Protein AF-G7V870-F1 (afdb_monomer)

Foldseek 3Di:
DDDPCDPPWQKFWFWDPDAQIKIKIKTADQAAAEAEAEDPPCVVVSVLLVVLLVVLCVVVVGNYMHMYIHDNNYDSVRSSVRSNVRVVSSVVVVVVVDD

Nearest PDB structures (foldseek):
  5vit-assembly1_C  TM=7.569E-01  e=1.916E-03  Pseudomonas protegens Pf-5
  8csq-assembly1_G  TM=5.555E-01  e=7.897E-03  Homo sapiens
  7nqh-assembly1_AI  TM=4.938E-01  e=9.579E-03  Sus scrofa
  6yef-assembly1_i  TM=5.066E-01  e=2.862E-02  Staphylococcus aureus subsp. aureus NCTC 8325
  5xyi-assembly1_Q  TM=4.964E-01  e=6.197E-02  Trichomonas vaginalis

Solvent-accessible surface area (backbone atoms only — not comparable to full-atom values): 5537 Å² total; per-residue (Å²): 134,82,79,81,78,62,92,84,58,51,66,22,69,22,71,40,88,47,85,54,29,33,28,23,38,24,28,62,43,81,50,77,45,78,46,76,45,60,61,91,90,43,61,73,56,47,56,48,51,53,49,50,49,51,51,45,38,60,75,69,67,50,76,20,31,42,35,40,38,39,39,50,71,40,51,72,69,56,49,48,53,24,48,54,49,6,49,51,46,28,53,52,63,66,61,69,83,73,127

InterPro domains:
  IPR023439 Malonate decarboxylase/citrate lyase acyl carrier protein [PF06857] (11-89)

Structure (mmCIF, N/CA/C/O backbone):
data_AF-G7V870-F1
#
_entry.id   AF-G7V870-F1
#
loop_
_atom_site.group_PDB
_atom_site.id
_atom_site.type_symbol
_atom_site.label_atom_id
_atom_site.label_alt_id
_atom_site.label_comp_id
_atom_site.label_asym_id
_atom_site.label_entity_id
_atom_site.label_seq_id
_atom_site.pdbx_PDB_ins_code
_atom_site.Cartn_x
_atom_site.Cartn_y
_atom_site.Cartn_z
_atom_site.occupancy
_atom_site.B_iso_or_equiv
_atom_site.auth_seq_id
_atom_site.auth_comp_id
_atom_site.auth_asym_id
_atom_site.auth_atom_id
_atom_site.pdbx_PDB_model_num
ATOM 1 N N . MET A 1 1 ? 17.468 -7.890 16.868 1.00 38.72 1 MET A N 1
ATOM 2 C CA . MET A 1 1 ? 16.732 -6.758 16.272 1.00 38.72 1 MET A CA 1
ATOM 3 C C . MET A 1 1 ? 15.2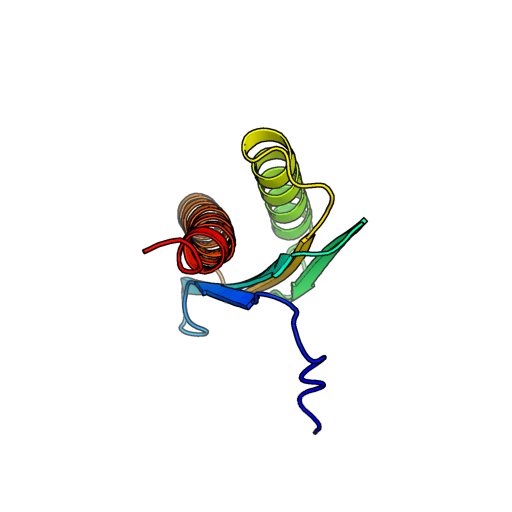62 -7.076 16.409 1.00 38.72 1 MET A C 1
ATOM 5 O O . MET A 1 1 ? 1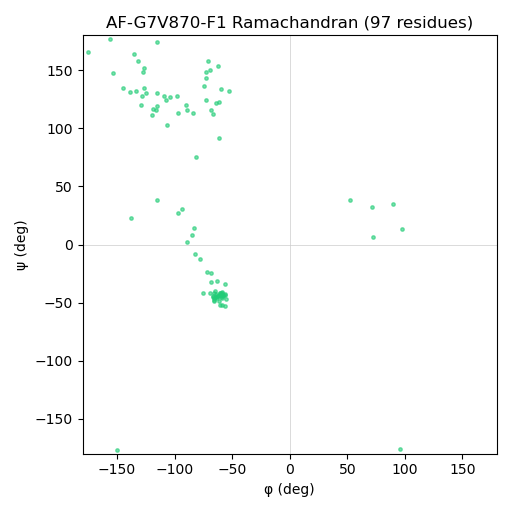4.767 -7.975 15.743 1.00 38.72 1 MET A O 1
ATOM 9 N N . GLU A 1 2 ? 14.663 -6.467 17.425 1.00 38.22 2 GLU A N 1
ATOM 10 C CA . GLU A 1 2 ? 13.347 -6.779 17.978 1.00 38.22 2 GLU A CA 1
ATOM 11 C C . GLU A 1 2 ? 12.230 -6.602 16.950 1.00 38.22 2 GLU A C 1
ATOM 13 O O . GLU A 1 2 ? 12.023 -5.511 16.418 1.00 38.22 2 GLU A O 1
ATOM 18 N N . ARG A 1 3 ? 11.479 -7.681 16.715 1.00 45.34 3 ARG A N 1
ATOM 19 C CA . ARG A 1 3 ? 10.103 -7.564 16.249 1.00 45.34 3 ARG A CA 1
ATOM 20 C C . ARG A 1 3 ? 9.332 -6.920 17.398 1.00 45.34 3 ARG A C 1
ATOM 22 O O . ARG A 1 3 ? 9.248 -7.484 18.484 1.00 45.34 3 ARG A O 1
ATOM 29 N N . LYS A 1 4 ? 8.872 -5.685 17.206 1.00 40.81 4 LYS A N 1
ATOM 30 C CA . LYS A 1 4 ? 7.907 -5.070 18.118 1.00 40.81 4 LYS A CA 1
ATOM 31 C C . LYS A 1 4 ? 6.527 -5.583 17.733 1.00 40.81 4 LYS A C 1
ATOM 33 O O . LYS A 1 4 ? 5.753 -4.881 17.088 1.00 40.81 4 LYS A O 1
ATOM 38 N N . ASP A 1 5 ? 6.269 -6.835 18.095 1.00 45.38 5 ASP A N 1
ATOM 39 C CA . ASP A 1 5 ? 4.939 -7.427 18.118 1.00 45.38 5 ASP A CA 1
ATOM 40 C C . ASP A 1 5 ? 4.106 -6.623 19.125 1.00 45.38 5 ASP A C 1
ATOM 42 O O . ASP A 1 5 ? 4.148 -6.836 20.337 1.00 45.38 5 ASP A O 1
ATOM 46 N N . THR A 1 6 ? 3.423 -5.597 18.621 1.00 49.09 6 THR A N 1
ATOM 47 C CA . THR A 1 6 ? 2.439 -4.859 19.407 1.00 49.09 6 THR A CA 1
ATOM 48 C C . THR A 1 6 ? 1.228 -5.783 19.537 1.00 49.09 6 THR A C 1
ATOM 50 O O . THR A 1 6 ? 0.738 -6.271 18.515 1.00 49.09 6 THR A O 1
ATOM 53 N N . PRO A 1 7 ? 0.766 -6.091 20.759 1.00 49.34 7 PRO A N 1
ATOM 54 C CA . PRO A 1 7 ? -0.293 -7.066 20.958 1.00 49.34 7 PRO A CA 1
ATOM 55 C C . PRO A 1 7 ? -1.605 -6.505 20.392 1.00 49.34 7 PRO A C 1
ATOM 57 O O . PRO A 1 7 ? -2.115 -5.509 20.899 1.00 49.34 7 PRO A O 1
ATOM 60 N N . ASN A 1 8 ? -2.133 -7.175 19.360 1.00 48.50 8 ASN A N 1
ATOM 61 C CA . ASN A 1 8 ? -3.442 -6.989 18.710 1.00 48.50 8 ASN A CA 1
ATOM 62 C C . ASN A 1 8 ? -3.535 -6.155 17.412 1.00 48.50 8 ASN A C 1
ATOM 64 O O . ASN A 1 8 ? -4.642 -5.841 16.979 1.00 48.50 8 ASN A O 1
ATOM 68 N N . SER A 1 9 ? -2.426 -5.841 16.739 1.00 59.16 9 SER A N 1
ATOM 69 C CA . SER A 1 9 ? -2.490 -5.262 15.387 1.00 59.16 9 SER A CA 1
ATOM 70 C C . SER A 1 9 ? -2.632 -6.382 14.354 1.00 59.16 9 SER A C 1
ATOM 72 O O . SER A 1 9 ? -1.699 -7.164 14.187 1.00 59.16 9 SER A O 1
ATOM 74 N N . VAL A 1 10 ? -3.768 -6.489 13.655 1.00 76.88 10 VAL A N 1
ATOM 75 C CA . VAL A 1 10 ? -3.890 -7.442 12.537 1.00 76.88 10 VAL A CA 1
ATOM 76 C C . VAL A 1 10 ? -2.900 -7.023 11.454 1.00 76.88 10 VAL A C 1
ATOM 78 O O . VAL A 1 10 ? -2.928 -5.879 10.991 1.00 76.88 10 VAL A O 1
ATOM 81 N N . THR A 1 11 ? -1.987 -7.929 11.106 1.00 86.19 11 THR A N 1
ATOM 82 C CA . THR A 1 11 ? -0.919 -7.689 10.135 1.00 86.19 11 THR A CA 1
ATOM 83 C C . THR A 1 11 ? -0.915 -8.791 9.092 1.00 86.19 11 THR A C 1
ATOM 85 O O . THR A 1 11 ? -0.798 -9.961 9.445 1.00 86.19 11 THR A O 1
ATOM 88 N N . ALA A 1 12 ? -0.938 -8.425 7.816 1.00 89.56 12 ALA A N 1
ATOM 89 C CA . ALA A 1 12 ? -0.853 -9.370 6.714 1.00 89.56 12 ALA A CA 1
ATOM 90 C C . ALA A 1 12 ? 0.265 -8.992 5.745 1.00 89.56 12 ALA A C 1
ATOM 92 O O . ALA A 1 12 ? 0.621 -7.824 5.581 1.00 89.56 12 ALA A O 1
ATOM 93 N N . GLN A 1 13 ? 0.818 -10.005 5.081 1.00 90.81 13 GLN A N 1
ATOM 94 C CA . GLN A 1 13 ? 1.905 -9.846 4.121 1.00 90.81 13 GLN A CA 1
ATOM 95 C C . GLN A 1 13 ? 1.567 -10.510 2.785 1.00 90.81 13 GLN A C 1
ATOM 97 O O . GLN A 1 13 ? 0.846 -11.515 2.716 1.00 90.81 13 GLN A O 1
ATOM 102 N N . SER A 1 14 ? 2.088 -9.937 1.703 1.00 90.38 14 SER A N 1
ATOM 103 C CA . SER A 1 14 ? 1.927 -10.440 0.342 1.00 90.38 14 SER A CA 1
ATOM 104 C C . SER A 1 14 ? 3.186 -10.198 -0.483 1.00 90.38 14 SER A C 1
ATOM 106 O O . SER A 1 14 ? 3.724 -9.095 -0.482 1.00 90.38 14 SER A O 1
ATOM 108 N N . GLY A 1 15 ? 3.612 -11.222 -1.224 1.00 87.44 15 GLY A N 1
ATOM 109 C CA . GLY A 1 15 ? 4.800 -11.185 -2.080 1.00 87.44 15 GLY A CA 1
ATOM 110 C C . GLY A 1 15 ? 6.054 -11.737 -1.411 1.00 87.44 15 GLY A C 1
ATOM 111 O O . GLY A 1 15 ? 5.997 -12.275 -0.302 1.00 87.44 15 GLY A O 1
ATOM 112 N N . THR A 1 16 ? 7.179 -11.646 -2.114 1.00 84.25 16 THR A N 1
ATOM 113 C CA . THR A 1 16 ? 8.487 -12.131 -1.650 1.00 84.25 16 THR A CA 1
ATOM 114 C C . THR A 1 16 ? 9.580 -11.100 -1.932 1.00 84.25 16 THR A C 1
ATOM 116 O O . THR A 1 16 ? 9.399 -10.166 -2.706 1.00 84.25 16 THR A O 1
ATOM 119 N N . LEU A 1 17 ? 10.736 -11.256 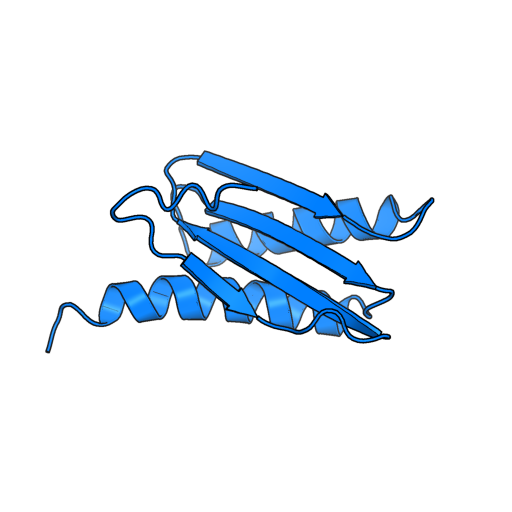-1.279 1.00 80.75 17 LEU A N 1
ATOM 120 C CA . LEU A 1 17 ? 11.934 -10.441 -1.542 1.00 80.75 17 LEU A CA 1
ATOM 121 C C . LEU A 1 17 ? 12.750 -10.957 -2.739 1.00 80.75 17 LEU A C 1
ATOM 123 O O . LEU A 1 17 ? 13.912 -10.586 -2.909 1.00 80.75 17 LEU A O 1
ATOM 127 N N . GLU A 1 18 ? 12.171 -11.841 -3.549 1.00 81.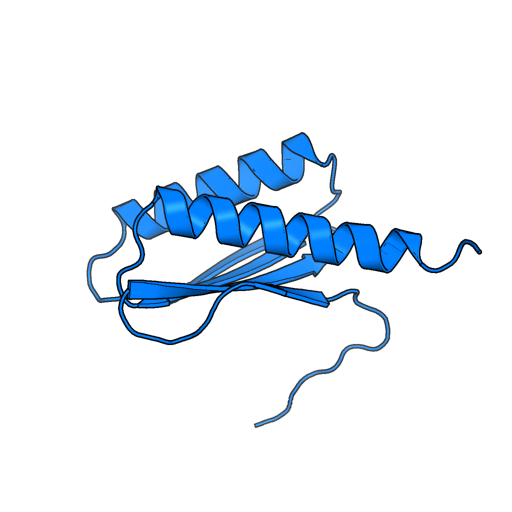31 18 GLU A N 1
ATOM 128 C CA . GLU A 1 18 ? 12.833 -12.366 -4.736 1.00 81.31 18 GLU A CA 1
ATOM 129 C C . GLU A 1 18 ? 12.945 -11.300 -5.831 1.00 81.31 18 GLU A C 1
ATOM 131 O O . GLU A 1 18 ? 12.224 -10.301 -5.854 1.00 81.31 18 GLU A O 1
ATOM 136 N N . SER A 1 19 ? 13.893 -11.502 -6.747 1.00 74.94 19 SER A N 1
ATOM 137 C CA . SER A 1 19 ? 14.102 -10.587 -7.867 1.00 74.94 19 SER A CA 1
ATOM 138 C C . SER A 1 19 ? 12.833 -10.488 -8.717 1.00 74.94 19 SER A C 1
ATOM 140 O O . SER A 1 19 ? 12.262 -11.510 -9.091 1.00 74.94 19 SER A O 1
ATOM 142 N N . SER A 1 20 ? 12.434 -9.264 -9.076 1.00 77.00 20 SER A N 1
ATOM 143 C CA . SER A 1 20 ? 11.203 -8.962 -9.831 1.00 77.00 20 SER A CA 1
ATOM 144 C C . SER A 1 20 ? 9.882 -9.123 -9.061 1.00 77.00 20 SER A C 1
ATOM 146 O O . SER A 1 20 ? 8.818 -8.970 -9.667 1.00 77.00 20 SER A O 1
ATOM 148 N N . ASP A 1 21 ? 9.916 -9.388 -7.752 1.00 83.00 21 ASP A N 1
ATOM 149 C CA . ASP A 1 21 ? 8.737 -9.327 -6.876 1.00 83.00 21 ASP A CA 1
ATOM 150 C C . ASP A 1 21 ? 8.910 -8.216 -5.820 1.00 83.00 21 ASP A C 1
ATOM 152 O O . ASP A 1 21 ? 9.936 -7.526 -5.754 1.00 83.00 21 ASP A O 1
ATOM 156 N N . CYS A 1 22 ? 7.855 -7.977 -5.045 1.00 86.69 22 CYS A N 1
ATOM 157 C CA . CYS A 1 22 ? 7.849 -6.971 -3.995 1.00 86.69 22 CYS A CA 1
ATOM 158 C C . CYS A 1 22 ? 7.141 -7.520 -2.760 1.00 86.69 22 CYS A C 1
ATOM 160 O O . CYS A 1 22 ? 6.015 -8.020 -2.842 1.00 86.69 22 CYS A O 1
ATOM 162 N N . LEU A 1 23 ? 7.772 -7.369 -1.601 1.00 89.75 23 LEU A N 1
ATOM 163 C CA . LEU A 1 23 ? 7.181 -7.753 -0.330 1.00 89.75 23 LEU A CA 1
ATOM 164 C C . LEU A 1 23 ? 6.394 -6.574 0.237 1.00 89.75 23 LEU A C 1
ATOM 166 O O . LEU A 1 23 ? 6.964 -5.541 0.594 1.00 89.75 23 LEU A O 1
ATOM 170 N N . VAL A 1 24 ? 5.083 -6.754 0.347 1.00 91.69 24 VAL A N 1
ATOM 171 C CA . VAL A 1 24 ? 4.169 -5.777 0.927 1.00 91.69 24 VAL A CA 1
ATOM 172 C C . VAL A 1 24 ? 3.672 -6.282 2.271 1.00 91.69 24 VAL A C 1
ATOM 174 O O . VAL A 1 24 ? 3.146 -7.389 2.368 1.00 91.69 24 VAL A O 1
ATOM 177 N N . THR A 1 25 ? 3.796 -5.446 3.293 1.00 91.31 25 THR A N 1
ATOM 178 C CA . THR A 1 25 ? 3.255 -5.679 4.633 1.00 91.31 25 THR A CA 1
ATOM 179 C C . THR A 1 25 ? 2.205 -4.624 4.916 1.00 91.31 25 THR A C 1
ATOM 181 O O . THR A 1 25 ? 2.470 -3.441 4.727 1.00 91.31 25 THR A O 1
ATOM 184 N N . CYS A 1 26 ? 1.030 -5.039 5.373 1.00 90.94 26 CYS A N 1
ATOM 185 C CA . CYS A 1 26 ? -0.062 -4.155 5.749 1.00 90.94 26 CYS A CA 1
ATOM 186 C C . CYS A 1 26 ? -0.505 -4.452 7.179 1.00 90.94 26 CYS A C 1
ATOM 188 O O . CYS A 1 26 ? -0.820 -5.599 7.497 1.00 90.94 26 CYS A O 1
ATOM 190 N N . SER A 1 27 ? -0.623 -3.412 7.996 1.00 89.06 27 SER A N 1
ATOM 191 C CA . SER A 1 27 ? -1.179 -3.484 9.348 1.00 89.06 27 SER A CA 1
ATOM 192 C C . SER A 1 27 ? -2.297 -2.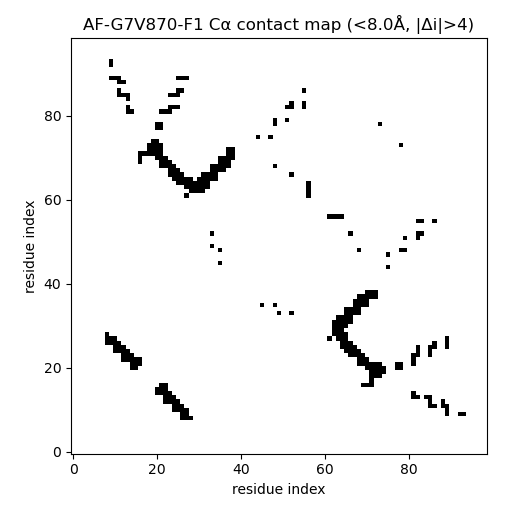460 9.508 1.00 89.06 27 SER A C 1
ATOM 194 O O . SER A 1 27 ? -2.132 -1.312 9.099 1.00 89.06 27 SER A O 1
ATOM 196 N N . LEU A 1 28 ? -3.428 -2.839 10.102 1.00 86.75 28 LEU A N 1
ATOM 197 C CA . LEU A 1 28 ? -4.514 -1.886 10.367 1.00 86.75 28 LEU A CA 1
ATOM 198 C C . LEU A 1 28 ? -4.160 -0.956 11.535 1.00 86.75 28 LEU A C 1
ATOM 200 O O . LEU A 1 28 ? -3.652 -1.409 12.559 1.00 86.75 28 LEU A O 1
ATOM 204 N N . GLN A 1 29 ? -4.442 0.340 11.386 1.00 87.75 29 GLN A N 1
ATOM 205 C CA . GLN A 1 29 ? -4.240 1.352 12.431 1.00 87.75 29 GLN A CA 1
ATOM 206 C C . GLN A 1 29 ? -5.161 2.568 12.220 1.00 87.75 29 GLN A C 1
ATOM 208 O O . GLN A 1 29 ? -5.890 2.642 11.235 1.00 87.75 29 GLN A O 1
ATOM 213 N N . ASP A 1 30 ? -5.142 3.548 13.124 1.00 84.06 30 ASP A N 1
ATOM 214 C CA . ASP A 1 30 ? -6.007 4.736 13.026 1.00 84.06 30 ASP A CA 1
ATOM 215 C C . ASP A 1 30 ? -5.528 5.802 12.023 1.00 84.06 30 ASP A C 1
ATOM 217 O O . ASP A 1 30 ? -6.286 6.714 11.703 1.00 84.06 30 ASP A O 1
ATOM 221 N N . HIS A 1 31 ? -4.294 5.711 11.517 1.00 88.00 31 HIS A N 1
ATOM 222 C CA . HIS A 1 31 ? -3.717 6.682 10.578 1.00 88.00 31 HIS A CA 1
ATOM 223 C C . HIS A 1 31 ? -3.052 6.004 9.374 1.00 88.00 31 HIS A C 1
ATOM 225 O O . HIS A 1 31 ? -2.721 4.824 9.408 1.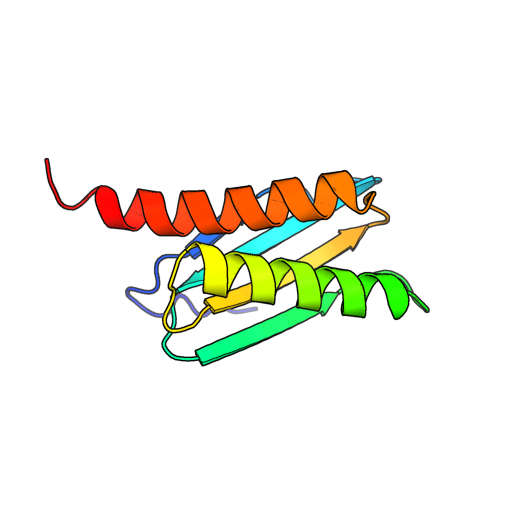00 88.00 31 HIS A O 1
ATOM 231 N N . LEU A 1 32 ? -2.891 6.727 8.267 1.00 88.62 32 LEU A N 1
ATOM 232 C CA . LEU A 1 32 ? -2.213 6.206 7.082 1.00 88.62 32 LEU A CA 1
ATOM 233 C C . LEU A 1 32 ? -0.716 6.505 7.156 1.00 88.62 32 LEU A C 1
ATOM 235 O O . LEU A 1 32 ? -0.328 7.670 7.170 1.00 88.62 32 LEU A O 1
ATOM 239 N N . GLU A 1 33 ? 0.108 5.465 7.137 1.00 91.62 33 GLU A N 1
ATOM 240 C CA . GLU A 1 33 ? 1.562 5.577 7.078 1.00 91.62 33 GLU A CA 1
ATOM 241 C C . GLU A 1 33 ? 2.102 4.616 6.015 1.00 91.62 33 GLU A C 1
ATOM 243 O O . GLU A 1 33 ? 1.681 3.462 5.926 1.00 91.62 33 GLU A O 1
ATOM 248 N N . ILE A 1 34 ? 2.981 5.124 5.150 1.00 90.94 34 ILE A N 1
ATOM 249 C CA . ILE A 1 34 ? 3.477 4.403 3.976 1.00 90.94 34 ILE A CA 1
ATOM 250 C C . ILE A 1 34 ? 4.998 4.471 3.990 1.00 90.94 34 ILE A C 1
ATOM 252 O O . ILE A 1 34 ? 5.577 5.554 3.933 1.00 90.94 34 ILE A O 1
ATOM 256 N N . GLU A 1 35 ? 5.642 3.311 4.039 1.00 91.06 35 GLU A N 1
ATOM 257 C CA . GLU A 1 35 ? 7.094 3.185 4.021 1.00 91.06 35 GLU A CA 1
ATOM 258 C C . GLU A 1 35 ? 7.525 2.437 2.757 1.00 91.06 35 GLU A C 1
ATOM 260 O O . GLU A 1 35 ? 7.207 1.263 2.572 1.00 91.06 35 GLU A O 1
ATOM 265 N N . TYR A 1 36 ? 8.257 3.113 1.873 1.00 89.31 36 TYR A N 1
ATOM 266 C CA . TYR A 1 36 ? 8.768 2.524 0.636 1.00 89.31 36 TYR A CA 1
ATOM 267 C C . TYR A 1 36 ? 10.277 2.297 0.732 1.00 89.31 36 TYR A C 1
ATOM 269 O O . TYR A 1 36 ? 11.047 3.232 0.956 1.00 89.31 36 TYR A O 1
ATOM 277 N N . LYS A 1 37 ? 10.697 1.053 0.513 1.00 88.69 37 LYS A N 1
ATOM 278 C CA . LYS A 1 37 ? 12.090 0.620 0.400 1.00 88.69 37 LYS A CA 1
ATOM 279 C C . LYS A 1 37 ? 12.277 0.019 -0.982 1.00 88.69 37 LYS A C 1
ATOM 281 O O . LYS A 1 37 ? 11.733 -1.038 -1.265 1.00 88.69 37 LYS A O 1
ATOM 286 N N . GLY A 1 38 ? 13.039 0.678 -1.838 1.00 83.75 38 GLY A N 1
ATOM 287 C CA . GLY A 1 38 ? 13.299 0.192 -3.188 1.00 83.75 38 GLY A CA 1
ATOM 288 C C . GLY A 1 38 ? 14.665 0.635 -3.697 1.00 83.75 38 GLY A C 1
ATOM 289 O O . GLY A 1 38 ? 15.415 1.268 -2.948 1.00 83.75 38 GLY A O 1
ATOM 290 N N . PRO A 1 39 ? 14.996 0.309 -4.956 1.00 78.06 39 PRO A N 1
ATOM 291 C CA . PRO A 1 39 ? 16.273 0.670 -5.559 1.00 78.06 39 PRO A CA 1
ATOM 292 C C . PRO A 1 39 ? 16.474 2.192 -5.645 1.00 78.06 39 PRO A C 1
ATOM 294 O O . PRO A 1 39 ? 15.515 2.965 -5.736 1.00 78.06 39 PRO A O 1
ATOM 297 N N . ASP A 1 40 ? 17.738 2.624 -5.649 1.00 66.19 40 ASP A N 1
ATOM 298 C CA . ASP A 1 40 ? 18.119 4.028 -5.820 1.00 66.19 40 ASP A CA 1
ATOM 299 C C . ASP A 1 40 ? 17.475 4.642 -7.080 1.00 66.19 40 ASP A C 1
ATOM 301 O O . ASP A 1 40 ? 17.562 4.082 -8.174 1.00 66.19 40 ASP A O 1
ATOM 305 N N . LYS A 1 41 ? 16.872 5.834 -6.929 1.00 67.06 41 LYS A N 1
ATOM 306 C CA . LYS A 1 41 ? 16.151 6.603 -7.974 1.00 67.06 41 LYS A CA 1
ATOM 307 C C . LYS A 1 41 ? 14.798 6.025 -8.415 1.00 67.06 41 LYS A C 1
ATOM 309 O O . LYS A 1 41 ? 14.378 6.200 -9.558 1.00 67.06 41 LYS A O 1
ATOM 314 N N . ALA A 1 42 ? 14.088 5.380 -7.497 1.00 74.94 42 ALA A N 1
ATOM 315 C CA . ALA A 1 42 ? 12.738 4.865 -7.705 1.00 74.94 42 ALA A CA 1
ATOM 316 C C . ALA A 1 42 ? 11.617 5.840 -7.266 1.00 74.94 42 ALA A C 1
ATOM 318 O O . ALA A 1 42 ? 10.549 5.390 -6.856 1.00 74.94 42 ALA A O 1
ATOM 319 N N . ASP A 1 43 ? 11.809 7.165 -7.340 1.00 80.75 43 ASP A N 1
ATOM 320 C CA . ASP A 1 43 ? 10.810 8.151 -6.878 1.00 80.75 43 ASP A CA 1
ATOM 321 C C . ASP A 1 43 ? 9.437 7.972 -7.546 1.00 80.75 43 ASP A C 1
ATOM 323 O O . ASP A 1 43 ? 8.419 7.940 -6.860 1.00 80.75 43 ASP A O 1
ATOM 327 N N . LEU A 1 44 ? 9.412 7.721 -8.859 1.00 81.25 44 LEU A N 1
ATOM 328 C CA . LEU A 1 44 ? 8.174 7.452 -9.604 1.00 81.25 44 LEU A CA 1
ATOM 329 C C . LEU A 1 44 ? 7.455 6.177 -9.134 1.00 81.25 44 LEU A C 1
ATOM 331 O O . LEU A 1 44 ? 6.231 6.082 -9.226 1.00 81.25 44 LEU A O 1
ATOM 335 N N . LEU A 1 45 ? 8.206 5.172 -8.672 1.00 81.19 45 LEU A N 1
ATOM 336 C CA . LEU A 1 45 ? 7.636 3.944 -8.111 1.00 81.19 45 LEU A CA 1
ATOM 337 C C . LEU A 1 45 ? 7.086 4.206 -6.712 1.00 81.19 45 LEU A C 1
ATOM 339 O O . LEU A 1 45 ? 5.973 3.770 -6.431 1.00 81.19 45 LEU A O 1
ATOM 343 N N . ARG A 1 46 ? 7.809 4.970 -5.881 1.00 85.50 46 ARG A N 1
ATOM 344 C CA . ARG A 1 46 ? 7.330 5.406 -4.563 1.00 85.50 46 ARG A CA 1
ATOM 345 C C . ARG A 1 46 ? 6.005 6.153 -4.686 1.00 85.50 46 ARG A C 1
ATOM 347 O O . ARG A 1 46 ? 5.033 5.752 -4.057 1.00 85.50 46 ARG A O 1
ATOM 354 N N . GLU A 1 47 ? 5.942 7.173 -5.542 1.00 88.38 47 GLU A N 1
ATOM 355 C CA . GLU A 1 47 ? 4.728 7.975 -5.744 1.00 88.38 47 GLU A CA 1
ATOM 356 C C . GLU A 1 47 ? 3.546 7.113 -6.211 1.00 88.38 47 GLU A C 1
ATOM 358 O O . GLU A 1 47 ? 2.427 7.246 -5.712 1.00 88.38 47 GLU A O 1
ATOM 363 N N . ARG A 1 48 ? 3.795 6.174 -7.133 1.00 87.19 48 ARG A N 1
ATOM 364 C CA . ARG A 1 48 ? 2.777 5.214 -7.581 1.00 87.19 48 ARG A CA 1
ATOM 365 C C . ARG A 1 48 ? 2.320 4.291 -6.461 1.00 87.19 48 ARG A C 1
ATOM 367 O O . ARG A 1 48 ? 1.122 4.064 -6.331 1.00 87.19 48 ARG A O 1
ATOM 374 N N . ALA A 1 49 ? 3.245 3.754 -5.672 1.00 88.56 49 ALA A N 1
ATOM 375 C CA . ALA A 1 49 ? 2.920 2.867 -4.567 1.00 88.56 49 ALA A CA 1
ATOM 376 C C . ALA A 1 49 ? 2.071 3.599 -3.520 1.00 88.56 49 ALA A C 1
ATOM 378 O O . ALA A 1 49 ? 1.034 3.088 -3.105 1.00 88.56 49 ALA A O 1
ATOM 379 N N . GLU A 1 50 ? 2.441 4.834 -3.175 1.00 90.56 50 GLU A N 1
ATOM 380 C CA . GLU A 1 50 ? 1.654 5.692 -2.292 1.00 90.56 50 GLU A CA 1
ATOM 381 C C . GLU A 1 50 ? 0.242 5.939 -2.831 1.00 90.56 50 GLU A C 1
ATOM 383 O O . GLU A 1 50 ? -0.731 5.854 -2.079 1.00 90.56 50 GLU A O 1
ATOM 388 N N . GLN A 1 51 ? 0.114 6.222 -4.131 1.00 92.00 51 GLN A N 1
ATOM 389 C CA . GLN A 1 51 ? -1.186 6.417 -4.762 1.00 92.00 51 GLN A CA 1
ATOM 390 C C . GLN A 1 51 ? -2.042 5.148 -4.672 1.00 92.00 51 GLN A C 1
ATOM 392 O O . GLN A 1 51 ? -3.181 5.219 -4.217 1.00 92.00 51 GLN A O 1
ATOM 397 N N . ILE A 1 52 ? -1.482 3.987 -5.021 1.00 91.50 52 ILE A N 1
ATOM 398 C CA . ILE A 1 52 ? -2.182 2.698 -4.968 1.00 91.50 52 ILE A CA 1
ATOM 399 C C . ILE A 1 52 ? -2.648 2.387 -3.542 1.00 91.50 52 ILE A C 1
ATOM 401 O O . ILE A 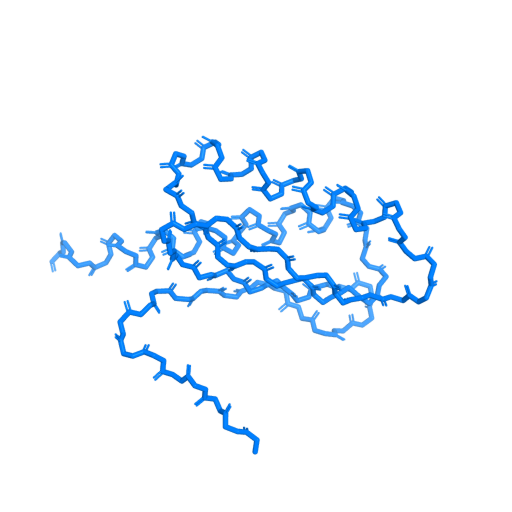1 52 ? -3.784 1.960 -3.348 1.00 91.50 52 ILE A O 1
ATOM 405 N N . VAL A 1 53 ? -1.797 2.614 -2.538 1.00 91.56 53 VAL A N 1
ATOM 406 C CA . VAL A 1 53 ? -2.161 2.402 -1.132 1.00 91.56 53 VAL A CA 1
ATOM 407 C C . VAL A 1 53 ? -3.294 3.339 -0.719 1.00 91.56 53 VAL A C 1
ATOM 409 O O . VAL A 1 53 ? -4.264 2.880 -0.120 1.00 91.56 53 VAL A O 1
ATOM 412 N N . ARG A 1 54 ? -3.222 4.631 -1.064 1.00 91.50 54 ARG A N 1
ATOM 413 C CA . ARG A 1 54 ? -4.301 5.595 -0.779 1.00 91.50 54 ARG A CA 1
ATOM 414 C C . ARG A 1 54 ? -5.613 5.181 -1.442 1.00 91.50 54 ARG A C 1
ATOM 416 O O . ARG A 1 54 ? -6.655 5.203 -0.793 1.00 91.50 54 ARG A O 1
ATOM 423 N N . GLU A 1 55 ? -5.564 4.771 -2.708 1.00 92.00 55 GLU A N 1
ATOM 424 C CA . GLU A 1 55 ? -6.727 4.264 -3.439 1.00 92.00 55 GLU A CA 1
ATOM 425 C C . GLU A 1 55 ? -7.310 3.015 -2.769 1.00 92.00 55 GLU A C 1
ATOM 427 O O . GLU A 1 55 ? -8.524 2.927 -2.600 1.00 92.00 55 GLU A O 1
ATOM 432 N N . ALA A 1 56 ? -6.467 2.077 -2.332 1.00 90.06 56 ALA A N 1
ATOM 433 C CA . ALA A 1 56 ? -6.908 0.871 -1.645 1.00 90.06 56 ALA A CA 1
ATOM 434 C C . ALA A 1 56 ? -7.538 1.188 -0.277 1.00 90.06 56 ALA A C 1
ATOM 436 O O . ALA A 1 56 ? -8.643 0.738 0.007 1.00 90.06 56 ALA A O 1
ATOM 437 N N . VAL A 1 57 ? -6.900 2.022 0.544 1.00 89.25 57 VAL A N 1
ATOM 438 C CA . VAL A 1 57 ? -7.422 2.469 1.850 1.00 89.25 57 VAL A CA 1
ATOM 439 C C . VAL A 1 57 ? -8.801 3.117 1.705 1.00 89.25 57 VAL A C 1
ATOM 441 O O . VAL A 1 57 ? -9.718 2.783 2.456 1.00 89.25 57 VAL A O 1
ATOM 444 N N . LEU A 1 58 ? -8.981 3.974 0.694 1.00 89.56 58 LEU A N 1
ATOM 445 C CA . LEU A 1 58 ? -10.274 4.584 0.370 1.00 89.56 58 LEU A CA 1
ATOM 446 C C . LEU A 1 58 ? -11.294 3.554 -0.137 1.00 89.56 58 LEU A C 1
ATOM 448 O O . LEU A 1 58 ? -12.439 3.552 0.319 1.00 89.56 58 LEU A O 1
ATOM 452 N N . LYS A 1 59 ? -10.886 2.661 -1.047 1.00 89.31 59 LYS A N 1
ATOM 453 C CA . LYS A 1 59 ? -11.722 1.589 -1.616 1.00 89.31 59 LYS A CA 1
ATOM 454 C C . LYS A 1 59 ? -12.270 0.663 -0.528 1.00 89.31 59 LYS A C 1
ATOM 456 O O . LYS A 1 59 ? -13.454 0.335 -0.556 1.00 89.31 59 LYS A O 1
ATOM 461 N N . TYR A 1 60 ? -11.435 0.291 0.438 1.00 86.69 60 TYR A N 1
ATOM 462 C CA . TYR A 1 60 ? -11.796 -0.572 1.563 1.00 86.69 60 TYR A CA 1
ATOM 463 C C . TYR A 1 60 ? -12.340 0.192 2.784 1.00 86.69 60 TYR A C 1
ATOM 465 O O . TYR A 1 60 ? -12.665 -0.430 3.792 1.00 86.69 60 TYR A O 1
ATOM 473 N N . LYS A 1 61 ? -12.483 1.526 2.703 1.00 87.50 61 LYS A N 1
ATOM 474 C CA . LYS A 1 61 ? -12.993 2.400 3.781 1.00 87.50 61 LYS A CA 1
ATOM 475 C C . LYS A 1 61 ? -12.266 2.213 5.122 1.00 87.50 61 LYS A C 1
ATOM 477 O O . LYS A 1 61 ? -12.885 2.248 6.186 1.00 87.50 61 LYS A O 1
ATOM 482 N N . LEU A 1 62 ? -10.953 2.015 5.071 1.00 85.88 62 LEU A N 1
ATOM 483 C CA . LEU A 1 62 ? -10.114 1.877 6.260 1.00 85.88 62 LEU A CA 1
ATOM 484 C C . LEU A 1 62 ? -9.944 3.236 6.954 1.00 85.88 62 LEU A C 1
ATOM 486 O O . LEU A 1 62 ? -9.806 4.259 6.284 1.00 85.88 62 LEU A O 1
ATOM 490 N N . LYS A 1 63 ? -9.901 3.251 8.294 1.00 85.62 63 LYS A N 1
ATOM 491 C CA . LYS A 1 63 ? -9.523 4.457 9.061 1.00 85.62 63 LYS A CA 1
ATOM 492 C C . LYS A 1 63 ? -8.067 4.849 8.803 1.00 85.62 63 LYS A C 1
ATOM 494 O O . LYS A 1 63 ? -7.757 6.025 8.648 1.00 85.62 63 LYS A O 1
ATOM 499 N N . GLY A 1 64 ? -7.203 3.846 8.714 1.00 87.06 64 GLY A N 1
ATOM 500 C CA . GLY A 1 64 ? -5.781 3.982 8.468 1.00 87.06 64 GLY A CA 1
ATOM 501 C C . GLY A 1 64 ? -5.125 2.613 8.312 1.00 87.06 64 GLY A C 1
ATOM 502 O O . GLY A 1 64 ? -5.716 1.571 8.609 1.00 87.06 64 GLY A O 1
ATOM 503 N N . ALA A 1 65 ? -3.903 2.618 7.801 1.00 89.50 65 ALA A N 1
ATOM 504 C CA . ALA A 1 65 ? -3.082 1.428 7.665 1.00 89.50 65 ALA A CA 1
ATOM 505 C C . ALA A 1 65 ? -1.605 1.825 7.684 1.00 89.50 65 ALA A C 1
ATOM 507 O O . ALA A 1 65 ? -1.243 2.907 7.221 1.00 89.50 65 ALA A O 1
ATOM 508 N N . TYR A 1 66 ? -0.762 0.955 8.225 1.00 91.50 66 TYR A N 1
ATOM 509 C CA . TYR A 1 66 ? 0.684 1.016 8.080 1.00 91.50 66 TYR A CA 1
ATOM 510 C C . TYR A 1 66 ? 1.059 0.070 6.945 1.00 91.50 66 TYR A C 1
ATOM 512 O O . TYR A 1 66 ? 0.855 -1.141 7.063 1.00 91.50 66 TYR A O 1
ATOM 520 N N . VAL A 1 67 ? 1.554 0.613 5.833 1.00 91.31 67 VAL A N 1
ATOM 521 C CA . VAL A 1 67 ? 1.924 -0.177 4.657 1.00 91.31 67 VAL A CA 1
ATOM 522 C C . VAL A 1 67 ? 3.407 -0.023 4.370 1.00 91.31 67 V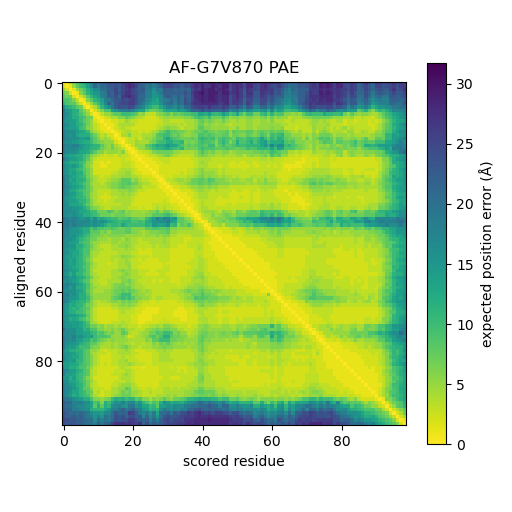AL A C 1
ATOM 524 O O . VAL A 1 67 ? 3.876 1.057 4.022 1.00 91.31 67 VAL A O 1
ATOM 527 N N . THR A 1 68 ? 4.143 -1.127 4.459 1.00 92.25 68 THR A N 1
ATOM 528 C CA . THR A 1 68 ? 5.550 -1.193 4.059 1.00 92.25 68 THR A CA 1
ATOM 529 C C . THR A 1 68 ? 5.663 -1.905 2.720 1.00 92.25 68 THR A C 1
ATOM 531 O O . THR A 1 68 ? 5.198 -3.036 2.585 1.00 92.25 68 THR A O 1
ATOM 534 N N . ILE A 1 69 ? 6.317 -1.281 1.744 1.00 91.00 69 ILE A N 1
ATOM 535 C CA . ILE A 1 69 ? 6.602 -1.866 0.431 1.00 91.00 69 ILE A CA 1
ATOM 536 C C . ILE A 1 69 ? 8.113 -2.015 0.288 1.00 91.00 69 ILE A C 1
ATOM 538 O O . ILE A 1 69 ? 8.842 -1.027 0.324 1.00 91.00 69 ILE A O 1
ATOM 542 N N . GLN A 1 70 ? 8.575 -3.250 0.118 1.00 90.00 70 GLN A N 1
ATOM 543 C CA . GLN A 1 70 ? 9.951 -3.576 -0.242 1.00 90.00 70 GLN A CA 1
ATOM 544 C C . GLN A 1 70 ? 9.988 -4.030 -1.701 1.00 90.00 70 GLN A C 1
ATOM 546 O O . GLN A 1 70 ? 9.579 -5.147 -2.013 1.00 90.00 70 GLN A O 1
ATOM 551 N N . ASP A 1 71 ? 10.443 -3.148 -2.585 1.00 85.50 71 ASP A N 1
ATOM 552 C CA . ASP A 1 71 ? 10.520 -3.367 -4.025 1.00 85.50 71 ASP A CA 1
ATOM 553 C C . ASP A 1 71 ? 11.927 -3.797 -4.456 1.00 85.50 71 ASP A C 1
ATOM 555 O O . ASP A 1 71 ? 12.912 -3.120 -4.163 1.00 85.50 71 ASP A O 1
ATOM 559 N N . ASN A 1 72 ? 12.008 -4.906 -5.194 1.00 84.94 72 ASN A N 1
ATOM 560 C CA . ASN A 1 72 ? 13.235 -5.403 -5.822 1.00 84.94 72 ASN A CA 1
ATOM 561 C C . ASN A 1 72 ? 13.118 -5.380 -7.362 1.00 84.94 72 ASN A C 1
ATOM 563 O O . ASN A 1 72 ? 13.593 -6.287 -8.053 1.00 84.94 72 ASN A O 1
ATOM 567 N N . GLY A 1 73 ? 12.470 -4.341 -7.908 1.00 79.38 73 GLY A N 1
ATOM 568 C CA . GLY A 1 73 ? 12.227 -4.179 -9.342 1.00 79.38 73 GLY A CA 1
ATOM 569 C C . GLY A 1 73 ? 10.923 -4.812 -9.828 1.00 79.38 73 GLY A C 1
ATOM 570 O O . GLY A 1 73 ? 10.878 -5.335 -10.943 1.00 79.38 73 GLY A O 1
ATOM 571 N N . ALA A 1 74 ? 9.865 -4.795 -9.013 1.00 82.56 74 ALA A N 1
ATOM 572 C CA . ALA A 1 74 ? 8.567 -5.315 -9.418 1.00 82.56 74 ALA A CA 1
ATOM 573 C C . ALA A 1 74 ? 7.876 -4.381 -10.424 1.00 82.56 74 ALA A C 1
ATOM 575 O O . ALA A 1 74 ? 7.996 -3.153 -10.398 1.00 82.56 74 ALA A O 1
ATOM 576 N N . LEU A 1 75 ? 7.082 -4.968 -11.320 1.00 82.88 75 LEU A N 1
ATOM 577 C CA . LEU A 1 75 ? 6.225 -4.194 -12.216 1.00 82.88 75 LEU A CA 1
ATOM 578 C C . LEU A 1 75 ? 5.086 -3.530 -11.429 1.00 82.88 75 LEU A C 1
ATOM 580 O O . LEU A 1 75 ? 4.562 -4.094 -10.469 1.00 82.88 75 LEU A O 1
ATOM 584 N N . ALA A 1 76 ? 4.614 -2.374 -11.903 1.00 81.44 76 ALA A N 1
ATOM 585 C CA . ALA A 1 76 ? 3.513 -1.641 -11.265 1.00 81.44 76 ALA A CA 1
ATOM 586 C C . ALA A 1 76 ? 2.226 -2.482 -11.113 1.00 81.44 76 ALA A C 1
ATOM 588 O O . ALA A 1 76 ? 1.507 -2.343 -10.125 1.00 81.44 76 ALA A O 1
ATOM 589 N N . ILE A 1 77 ? 1.950 -3.381 -12.068 1.00 85.69 77 ILE A N 1
ATOM 590 C CA . ILE A 1 77 ? 0.811 -4.310 -12.005 1.00 85.69 77 ILE A CA 1
ATOM 591 C C . ILE A 1 77 ? 0.964 -5.321 -10.858 1.00 85.69 77 ILE A C 1
ATOM 593 O O . ILE A 1 77 ? 0.005 -5.568 -10.128 1.00 85.69 77 ILE A O 1
ATOM 597 N N . THR A 1 78 ? 2.174 -5.852 -10.658 1.00 88.31 78 THR A N 1
ATOM 598 C CA . THR A 1 78 ? 2.503 -6.787 -9.575 1.00 88.31 78 THR A CA 1
ATOM 599 C C . THR A 1 78 ? 2.378 -6.086 -8.234 1.00 88.31 78 THR A C 1
ATOM 601 O O . THR A 1 78 ? 1.675 -6.570 -7.353 1.00 88.31 78 THR A O 1
ATOM 604 N N . MET A 1 79 ? 2.979 -4.902 -8.114 1.00 87.38 79 MET A N 1
ATOM 605 C CA . MET A 1 79 ? 2.935 -4.092 -6.901 1.00 87.38 79 MET A CA 1
ATOM 606 C C . MET A 1 79 ? 1.501 -3.804 -6.465 1.00 87.38 79 MET A C 1
ATOM 608 O O . MET A 1 79 ? 1.143 -4.043 -5.313 1.00 87.38 79 MET A O 1
ATOM 612 N N . ARG A 1 80 ? 0.647 -3.388 -7.406 1.00 89.62 80 ARG A N 1
ATOM 613 C CA . ARG A 1 80 ? -0.773 -3.172 -7.138 1.00 89.62 80 ARG A CA 1
ATOM 614 C C . ARG A 1 80 ? -1.464 -4.430 -6.626 1.00 89.62 80 ARG A C 1
ATOM 616 O O . ARG A 1 80 ? -2.101 -4.383 -5.578 1.00 89.62 80 ARG A O 1
ATOM 623 N N . ALA A 1 81 ? -1.312 -5.548 -7.334 1.00 91.00 81 ALA A N 1
ATOM 624 C CA . ALA A 1 81 ? -1.933 -6.806 -6.938 1.00 91.00 81 ALA A CA 1
ATOM 625 C C . ALA A 1 81 ? -1.480 -7.248 -5.536 1.00 91.00 81 ALA A C 1
ATOM 627 O O . ALA A 1 81 ? -2.303 -7.693 -4.737 1.00 91.00 81 ALA A O 1
ATOM 628 N N . ARG A 1 82 ? -0.189 -7.090 -5.209 1.00 89.50 82 ARG A N 1
ATOM 629 C CA . ARG A 1 82 ? 0.364 -7.430 -3.889 1.00 89.50 82 ARG A CA 1
ATOM 630 C C . ARG A 1 82 ? -0.178 -6.530 -2.785 1.00 89.50 82 ARG A C 1
ATOM 632 O O . ARG A 1 82 ? -0.569 -7.063 -1.750 1.00 89.50 82 ARG A O 1
ATOM 639 N N . ILE A 1 83 ? -0.258 -5.217 -3.015 1.00 90.62 83 ILE A N 1
ATOM 640 C CA . ILE A 1 83 ? -0.836 -4.255 -2.063 1.00 90.62 83 ILE A CA 1
ATOM 641 C C . ILE A 1 83 ? -2.303 -4.578 -1.789 1.00 90.62 83 ILE A C 1
ATOM 643 O O . ILE A 1 83 ? -2.680 -4.730 -0.629 1.00 90.62 83 ILE A O 1
ATOM 647 N N . GLU A 1 84 ? -3.116 -4.733 -2.839 1.00 90.88 84 GLU A N 1
ATOM 648 C CA . GLU A 1 84 ? -4.535 -5.067 -2.683 1.00 90.88 84 GLU A CA 1
ATOM 649 C C . GLU A 1 84 ? -4.693 -6.397 -1.933 1.00 90.88 84 GLU A C 1
ATOM 651 O O . GLU A 1 84 ? -5.403 -6.441 -0.934 1.00 90.88 84 GLU A O 1
ATOM 656 N N . THR A 1 85 ? -3.920 -7.425 -2.302 1.00 91.31 85 THR A N 1
ATOM 657 C CA . THR A 1 85 ? -3.940 -8.729 -1.616 1.00 91.31 85 THR A CA 1
ATOM 658 C C . THR A 1 85 ? -3.539 -8.624 -0.141 1.00 91.31 85 THR A C 1
ATOM 660 O O . THR A 1 85 ? -4.133 -9.290 0.701 1.00 91.31 85 THR A O 1
ATOM 663 N N . ALA A 1 86 ? -2.513 -7.834 0.198 1.00 91.00 86 ALA A N 1
ATOM 664 C CA . ALA A 1 86 ? -2.077 -7.665 1.584 1.00 91.00 86 ALA A CA 1
ATOM 665 C C . ALA A 1 86 ? -3.172 -6.995 2.424 1.00 91.00 86 ALA A C 1
ATOM 667 O O . ALA A 1 86 ? -3.453 -7.452 3.528 1.00 91.00 86 ALA A O 1
ATOM 668 N N . ILE A 1 87 ? -3.823 -5.963 1.883 1.00 89.00 87 ILE A N 1
ATOM 669 C CA . ILE A 1 87 ? -4.934 -5.272 2.545 1.00 89.00 87 ILE A CA 1
ATOM 670 C C . ILE A 1 87 ? -6.143 -6.201 2.694 1.00 89.00 87 ILE A C 1
ATOM 672 O O . ILE A 1 87 ? -6.706 -6.290 3.780 1.00 89.00 87 ILE A O 1
ATOM 676 N N . GLU A 1 88 ? -6.512 -6.932 1.640 1.00 88.69 88 GLU A N 1
ATOM 677 C CA . GLU A 1 88 ? -7.613 -7.901 1.672 1.00 88.69 88 GLU A CA 1
ATOM 678 C C . GLU A 1 88 ? -7.371 -9.013 2.688 1.00 88.69 88 GLU A C 1
ATOM 680 O O . GLU A 1 88 ? -8.284 -9.364 3.425 1.00 88.69 88 GLU A O 1
ATOM 685 N N . ARG A 1 89 ? -6.145 -9.541 2.780 1.00 87.50 89 ARG A N 1
ATOM 686 C CA . ARG A 1 89 ? -5.781 -10.516 3.818 1.00 87.50 89 ARG A CA 1
ATOM 687 C C . ARG A 1 89 ? -5.888 -9.914 5.211 1.00 87.50 89 ARG A C 1
ATOM 689 O O . ARG A 1 89 ? -6.464 -10.540 6.087 1.00 87.50 89 ARG A O 1
ATOM 696 N N . CYS A 1 90 ? -5.392 -8.693 5.392 1.00 86.06 90 CYS A N 1
ATOM 697 C CA . CYS A 1 90 ? -5.465 -7.987 6.667 1.00 86.06 90 CYS A CA 1
ATOM 698 C C . CYS A 1 90 ? -6.929 -7.801 7.104 1.00 86.06 90 CYS A C 1
ATOM 700 O O . CYS A 1 90 ? -7.281 -8.053 8.249 1.00 86.06 90 CYS A O 1
ATOM 702 N N . LEU A 1 91 ? -7.811 -7.443 6.170 1.00 84.06 91 LEU A N 1
ATOM 703 C CA . LEU A 1 91 ? -9.254 -7.336 6.391 1.00 84.06 91 LEU A CA 1
ATOM 704 C C . LEU A 1 91 ? -9.933 -8.694 6.618 1.00 84.06 91 LEU A C 1
ATOM 706 O O . LEU A 1 91 ? -10.774 -8.808 7.500 1.00 84.06 91 LEU A O 1
ATOM 710 N N . GLY A 1 92 ? -9.570 -9.723 5.854 1.00 75.00 92 GLY A N 1
ATOM 711 C CA . GLY A 1 92 ? -10.137 -11.067 5.970 1.00 75.00 92 GLY A CA 1
ATOM 712 C C . GLY A 1 92 ? -9.754 -11.770 7.271 1.00 75.00 92 GLY A C 1
ATOM 713 O O . GLY A 1 92 ? -10.563 -12.507 7.824 1.00 75.00 92 GLY A O 1
ATOM 714 N N . GLU A 1 93 ? -8.565 -11.500 7.814 1.00 60.72 93 GLU A N 1
ATOM 715 C CA . GLU A 1 93 ? -8.192 -11.965 9.154 1.00 60.72 93 GLU A CA 1
ATOM 716 C C . GLU A 1 93 ? -8.995 -11.267 10.264 1.00 60.72 93 GLU A C 1
ATOM 718 O O . GLU A 1 93 ? -9.225 -11.877 11.303 1.00 60.72 93 GLU A O 1
ATOM 723 N N . ASN A 1 94 ? -9.522 -10.053 10.034 1.00 54.47 94 ASN A N 1
ATOM 724 C CA . ASN A 1 94 ? -10.498 -9.443 10.952 1.00 54.47 94 ASN A CA 1
ATOM 725 C C . ASN A 1 94 ? -11.880 -10.118 10.879 1.00 54.47 94 ASN A C 1
ATOM 727 O O . ASN A 1 94 ? -12.639 -10.052 11.842 1.00 54.47 94 ASN A O 1
ATOM 731 N N . ASP A 1 95 ? -12.216 -10.780 9.769 1.00 48.97 95 ASP A N 1
ATOM 732 C CA . ASP A 1 95 ? -13.516 -11.443 9.577 1.00 48.97 95 ASP A CA 1
ATOM 733 C C . ASP A 1 95 ? -13.565 -12.847 10.224 1.00 48.97 95 ASP A C 1
ATOM 735 O O . ASP A 1 95 ? -14.624 -13.466 10.338 1.00 48.97 95 ASP A O 1
ATOM 739 N N . HIS A 1 96 ? -12.423 -13.356 10.705 1.00 44.91 96 HIS A N 1
ATOM 740 C CA . HIS A 1 96 ? -12.310 -14.678 11.328 1.00 44.91 96 HIS A CA 1
ATOM 741 C C . HIS A 1 96 ? -12.646 -14.729 12.834 1.00 44.91 96 HIS A C 1
ATOM 743 O O . HIS A 1 96 ? -12.513 -15.792 13.435 1.00 44.91 96 HIS A O 1
ATOM 749 N N . GLU A 1 97 ? -13.168 -13.651 13.433 1.00 43.91 97 GLU A N 1
ATOM 750 C CA . GLU A 1 97 ? -13.724 -13.649 14.805 1.00 43.91 97 GLU A CA 1
ATOM 751 C C . GLU A 1 97 ? -15.266 -13.803 14.830 1.00 43.91 97 GLU A C 1
ATOM 753 O O . GLU A 1 97 ? -15.950 -13.340 15.740 1.00 43.91 97 GLU A O 1
ATOM 758 N N . GLY A 1 98 ? -15.848 -14.451 13.812 1.00 44.91 98 GLY A N 1
ATOM 759 C CA . GLY A 1 98 ? -17.305 -14.522 13.627 1.00 44.91 98 GLY A CA 1
ATOM 760 C C . GLY A 1 98 ? -17.897 -15.872 13.209 1.00 44.91 98 GLY A C 1
ATOM 761 O O . GLY A 1 98 ? -18.981 -15.875 12.623 1.00 44.91 98 GLY A O 1
ATOM 762 N N . ARG A 1 99 ? -17.239 -17.013 13.459 1.00 36.53 99 ARG A N 1
ATOM 763 C CA . ARG A 1 99 ? -17.843 -18.342 13.225 1.00 36.53 99 ARG A CA 1
ATOM 764 C C . ARG A 1 99 ? -17.790 -19.252 14.437 1.00 36.53 99 ARG A C 1
ATOM 766 O O . ARG A 1 99 ? -16.694 -19.377 15.019 1.00 36.53 99 ARG A O 1
#

Secondary structure (DSSP, 8-state):
------TT--EEEES-SSTT-EEEEEEE-SSEEEEEE-STT-HHHHHHHHHHHHHHHHHTT-S-EEEEEEESS--HHHHHHHHHHHHHHHHHHHGGG--

Mean predicted aligned error: 7.65 Å

Sequence (99 aa):
MERKDTPNSVTAQSGTLESSDCLVTCSLQDHLEIEYKGPDKADLLRERAEQIVREAVLKYKLKGAYVTIQDNG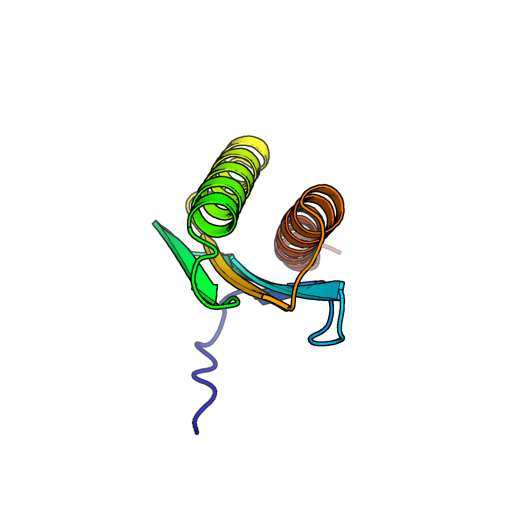ALAITMRARIETAIERCLGENDHEGR

pLDDT: mean 80.09, std 15.66, range [36.53, 92.25]

Organism: Thermovirga lienii (strain ATCC BAA-1197 / DSM 17291 / Cas60314) (NCBI:txid580340)

Radius of gyration: 13.35 Å; Cα contacts (8 Å, |Δi|>4): 171; chains: 1; bounding box: 36×26×33 Å